Protein AF-F9PDX2-F1 (afdb_monomer_lite)

Organism: NCBI:txid997830

pLDDT: mean 86.49, std 7.98, range [53.5, 94.81]

Sequence (137 aa):
MTQEEYLQLKKEYKIRLVLVIVLFVLFSILSILLIINLNRFIPLGATAMATVVPFNHFLLVPLWEEKKAIEAEHPEWKDLSTSGAGVPSTEASKRNIATVGSVVALFLSFALLYRPAKVYQKVPTADELKNLPKIEN

Secondary structure (DSSP, 8-state):
--HHHHHHHHHHHHHHHHHHHHHHHHHHHHHHHHHHTT---HHHHHHHHHHHHHIIIIIIHHHHHHHHHHHHH-GGGGG---TT----HHHHHHHHHHHHHHHHHHHHHHHHH--PPP----PPPHHHHHTSPP---

Structure (mmCIF, N/CA/C/O backbone):
data_AF-F9PDX2-F1
#
_entry.id   AF-F9PDX2-F1
#
loop_
_atom_site.group_PDB
_atom_site.id
_atom_site.type_symbol
_atom_site.label_atom_id
_atom_site.label_alt_id
_atom_site.label_comp_id
_atom_site.label_asym_id
_atom_site.label_entity_id
_atom_site.label_seq_id
_atom_site.pdbx_PDB_ins_code
_atom_site.Cartn_x
_atom_site.Cartn_y
_atom_site.Cartn_z
_atom_site.occupancy
_atom_site.B_iso_or_equiv
_atom_site.auth_seq_id
_atom_site.auth_comp_id
_atom_site.auth_asym_id
_atom_site.auth_atom_id
_atom_site.pdbx_PDB_model_num
ATOM 1 N N . MET A 1 1 ? -14.458 2.395 24.183 1.00 81.94 1 MET A N 1
ATOM 2 C CA . MET A 1 1 ? -14.568 1.610 22.942 1.00 81.94 1 MET A CA 1
ATOM 3 C C . MET A 1 1 ? -15.720 0.636 23.098 1.00 81.94 1 MET A C 1
ATOM 5 O O . MET A 1 1 ? -15.753 -0.070 24.099 1.00 81.94 1 MET A O 1
ATOM 9 N N . THR A 1 2 ? -16.669 0.606 22.170 1.00 90.31 2 THR A N 1
ATOM 10 C CA . THR A 1 2 ? -17.694 -0.449 22.111 1.00 90.31 2 THR A CA 1
ATOM 11 C C . THR A 1 2 ? -17.198 -1.641 21.287 1.00 90.31 2 THR A C 1
ATOM 13 O O . THR A 1 2 ? -16.273 -1.517 20.480 1.00 90.31 2 THR A O 1
ATOM 16 N N . GLN A 1 3 ? -17.827 -2.808 21.452 1.00 89.56 3 GLN A N 1
ATOM 17 C CA . GLN A 1 3 ? -17.500 -3.992 20.649 1.00 89.56 3 GLN A CA 1
ATOM 18 C C . GLN A 1 3 ? -17.709 -3.734 19.145 1.00 89.56 3 GLN A C 1
ATOM 20 O O . GLN A 1 3 ? -16.920 -4.192 18.320 1.00 89.56 3 GLN A O 1
ATOM 25 N N . GLU A 1 4 ? -18.740 -2.971 18.772 1.00 90.38 4 GLU A N 1
ATOM 26 C CA . GLU A 1 4 ? -18.999 -2.603 17.377 1.00 90.38 4 GLU A CA 1
ATOM 27 C C . GLU A 1 4 ? -17.875 -1.736 16.799 1.00 90.38 4 GLU A C 1
ATOM 29 O O . GLU A 1 4 ? -17.371 -2.038 15.717 1.00 90.38 4 GLU A O 1
ATOM 34 N N . GLU A 1 5 ? -17.430 -0.712 17.532 1.00 90.00 5 GLU A N 1
ATOM 35 C CA . GLU A 1 5 ? -16.300 0.144 17.141 1.00 90.00 5 GLU A CA 1
ATOM 36 C C . GLU A 1 5 ? -15.012 -0.669 16.954 1.00 90.00 5 GLU A C 1
ATOM 38 O O . GLU A 1 5 ? -14.304 -0.496 15.959 1.00 90.00 5 GLU A O 1
ATOM 43 N N . TYR A 1 6 ? -14.740 -1.624 17.849 1.00 91.69 6 TYR A N 1
ATOM 44 C CA . TYR A 1 6 ? -13.611 -2.543 17.700 1.00 91.69 6 TYR A CA 1
ATOM 45 C C . TYR A 1 6 ? -13.721 -3.399 16.428 1.00 91.69 6 TYR A C 1
ATOM 47 O O . TYR A 1 6 ? -12.742 -3.554 15.694 1.00 91.69 6 TYR A O 1
ATOM 55 N N . LEU A 1 7 ? -14.904 -3.939 16.116 1.00 92.88 7 LEU A N 1
ATOM 56 C CA . LEU A 1 7 ? -15.094 -4.735 14.901 1.00 92.88 7 LEU A CA 1
ATOM 57 C C . LEU A 1 7 ? -14.901 -3.902 13.626 1.00 92.88 7 LEU A C 1
ATOM 59 O O . LEU A 1 7 ? -14.328 -4.407 12.653 1.00 92.88 7 LEU A O 1
ATOM 63 N N . GLN A 1 8 ? -15.321 -2.634 13.632 1.00 92.38 8 GLN A N 1
ATOM 64 C CA . GLN A 1 8 ? -15.060 -1.691 12.541 1.00 92.38 8 GLN A CA 1
ATOM 65 C C . GLN A 1 8 ? -13.555 -1.418 12.387 1.00 92.38 8 GLN A C 1
ATOM 67 O O . GLN A 1 8 ? -13.023 -1.544 11.280 1.00 92.38 8 GLN A O 1
ATOM 72 N N . LEU A 1 9 ? -12.847 -1.138 13.490 1.00 91.94 9 LEU A N 1
ATOM 73 C CA . LEU A 1 9 ? -11.392 -0.943 13.514 1.00 91.94 9 LEU A CA 1
ATOM 74 C C . LEU A 1 9 ? -10.649 -2.170 12.965 1.00 91.94 9 LEU A C 1
ATOM 76 O O . LEU A 1 9 ? -9.802 -2.061 12.075 1.00 91.94 9 LEU A O 1
ATOM 80 N N . LYS A 1 10 ? -10.996 -3.365 13.452 1.00 91.94 10 LYS A N 1
ATOM 81 C CA . LYS A 1 10 ? -10.398 -4.639 13.029 1.00 91.94 10 LYS A CA 1
ATOM 82 C C . LYS A 1 10 ? -10.612 -4.897 11.539 1.00 91.94 10 LYS A C 1
ATOM 84 O O . LYS A 1 10 ? -9.707 -5.396 10.862 1.00 91.94 10 LYS A O 1
ATOM 89 N N . LYS A 1 11 ? -11.794 -4.555 11.016 1.00 93.06 11 LYS A N 1
ATOM 90 C CA . LYS A 1 11 ? -12.107 -4.658 9.587 1.00 93.06 11 LYS A CA 1
ATOM 91 C C . LYS A 1 11 ? -11.280 -3.674 8.764 1.00 93.06 11 LYS A C 1
ATOM 93 O O . LYS A 1 11 ? -10.691 -4.085 7.766 1.00 93.06 11 LYS A O 1
ATOM 98 N N . GLU A 1 12 ? -11.181 -2.420 9.197 1.00 92.62 12 GLU A N 1
ATOM 99 C CA . GLU A 1 12 ? -10.377 -1.395 8.526 1.00 92.62 12 GLU A CA 1
ATOM 100 C C . GLU A 1 12 ? -8.894 -1.782 8.483 1.00 92.62 12 GLU A C 1
ATOM 102 O O . GLU A 1 12 ? -8.284 -1.763 7.412 1.00 92.62 12 GLU A O 1
ATOM 107 N N . TYR A 1 13 ? -8.337 -2.240 9.609 1.00 92.31 13 TYR A N 1
ATOM 108 C CA . TYR A 1 13 ? -6.975 -2.771 9.679 1.00 92.31 13 TYR A CA 1
ATOM 109 C C . TYR A 1 13 ? -6.761 -3.915 8.680 1.00 92.31 13 TYR A C 1
ATOM 111 O O . TYR A 1 13 ? -5.793 -3.899 7.919 1.00 92.31 13 TYR A O 1
ATOM 119 N N . LYS A 1 14 ? -7.680 -4.892 8.629 1.00 92.19 14 LYS A N 1
ATOM 120 C CA . LYS A 1 14 ? -7.586 -6.027 7.698 1.00 92.19 14 LYS A CA 1
ATOM 121 C C . LYS A 1 14 ? -7.587 -5.562 6.240 1.00 92.19 14 LYS A C 1
ATOM 123 O O . LYS A 1 14 ? -6.796 -6.067 5.447 1.00 92.19 14 LYS A O 1
ATOM 128 N N . ILE A 1 15 ? -8.437 -4.596 5.887 1.00 92.00 15 ILE A N 1
ATOM 129 C CA . ILE A 1 15 ? -8.484 -4.033 4.531 1.00 92.00 15 ILE A CA 1
ATOM 130 C C . ILE A 1 15 ? -7.168 -3.321 4.205 1.00 92.00 15 ILE A C 1
ATOM 132 O O . ILE A 1 15 ? -6.573 -3.591 3.163 1.00 92.00 15 ILE A O 1
ATOM 136 N N . ARG A 1 16 ? -6.676 -2.446 5.093 1.00 92.06 16 ARG A N 1
ATOM 137 C CA . ARG A 1 16 ? -5.414 -1.719 4.876 1.00 92.06 16 ARG A CA 1
ATOM 138 C C . ARG A 1 16 ? -4.221 -2.661 4.757 1.00 92.06 16 ARG A C 1
ATOM 140 O O . ARG A 1 16 ? -3.388 -2.450 3.882 1.00 92.06 16 ARG A O 1
ATOM 147 N N . LEU A 1 17 ? -4.171 -3.721 5.563 1.00 91.56 17 LEU A N 1
ATOM 148 C CA . LEU A 1 17 ? -3.126 -4.742 5.486 1.00 91.56 17 LEU A CA 1
ATOM 149 C C . LEU A 1 17 ? -3.119 -5.428 4.113 1.00 91.56 17 LEU A C 1
ATOM 151 O O . LEU A 1 17 ? -2.070 -5.532 3.481 1.00 91.56 17 LEU A O 1
ATOM 155 N N . VAL A 1 18 ? -4.291 -5.848 3.623 1.00 92.81 18 VAL A N 1
ATOM 156 C CA . VAL A 1 18 ? -4.424 -6.451 2.287 1.00 92.81 18 VAL A CA 1
ATOM 157 C C . VAL A 1 18 ? -3.972 -5.475 1.199 1.00 92.81 18 VAL A C 1
ATOM 159 O O . VAL A 1 18 ? -3.246 -5.876 0.294 1.00 92.81 18 VAL A O 1
ATOM 162 N N . LEU A 1 19 ? -4.331 -4.193 1.296 1.00 91.25 19 LEU A N 1
ATOM 163 C CA . LEU A 1 19 ? -3.898 -3.185 0.324 1.00 91.25 19 LEU A CA 1
ATOM 164 C C . LEU A 1 19 ? -2.380 -2.985 0.312 1.00 91.25 19 LEU A C 1
ATOM 166 O O . LEU A 1 19 ? -1.805 -2.875 -0.768 1.00 91.25 19 LEU A O 1
ATOM 170 N N . VAL A 1 20 ? -1.720 -2.979 1.475 1.00 89.94 20 VAL A N 1
ATOM 171 C CA . VAL A 1 20 ? -0.249 -2.907 1.550 1.00 89.94 20 VAL A CA 1
ATOM 172 C C . VAL A 1 20 ? 0.386 -4.105 0.847 1.00 89.94 20 VAL A C 1
ATOM 174 O O . VAL A 1 20 ? 1.317 -3.928 0.063 1.00 89.94 20 VAL A O 1
ATOM 177 N N . ILE A 1 21 ? -0.148 -5.311 1.063 1.00 91.50 21 ILE A N 1
ATOM 178 C CA . ILE A 1 21 ? 0.333 -6.527 0.392 1.00 91.50 21 ILE A CA 1
ATOM 179 C C . ILE A 1 21 ? 0.149 -6.413 -1.126 1.00 91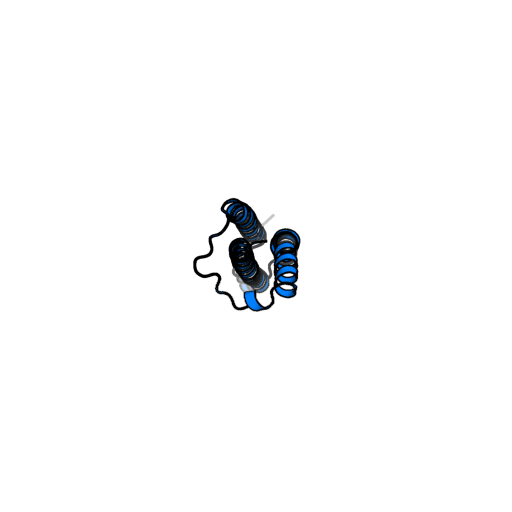.50 21 ILE A C 1
ATOM 181 O O . ILE A 1 21 ? 1.081 -6.684 -1.879 1.00 91.50 21 ILE A O 1
ATOM 185 N N . VAL A 1 22 ? -1.019 -5.961 -1.591 1.00 92.44 22 VAL A N 1
ATOM 186 C CA . VAL A 1 22 ? -1.295 -5.764 -3.024 1.00 92.44 22 VAL A CA 1
ATOM 187 C C . VAL A 1 22 ? -0.338 -4.740 -3.641 1.00 92.44 22 VAL A C 1
ATOM 189 O O . VAL A 1 22 ? 0.225 -5.001 -4.704 1.00 92.44 22 VAL A O 1
ATOM 192 N N . LEU A 1 23 ? -0.104 -3.605 -2.976 1.00 90.62 23 LEU A N 1
ATOM 193 C CA . LEU A 1 23 ? 0.845 -2.584 -3.433 1.00 90.62 23 LEU A CA 1
ATOM 194 C C . LEU A 1 23 ? 2.278 -3.125 -3.500 1.00 90.62 23 LEU A C 1
ATOM 196 O O . LEU A 1 23 ? 2.992 -2.847 -4.462 1.00 90.62 23 LEU A O 1
ATOM 200 N N . PHE A 1 24 ? 2.687 -3.930 -2.518 1.00 90.00 24 PHE A N 1
ATOM 201 C CA . PHE A 1 24 ? 4.004 -4.561 -2.495 1.00 90.00 24 PHE A CA 1
ATOM 202 C C . PHE A 1 24 ? 4.192 -5.564 -3.644 1.00 90.00 24 PHE A C 1
ATOM 204 O O . PHE A 1 24 ? 5.228 -5.559 -4.315 1.00 90.00 24 PHE A O 1
ATOM 211 N N . VAL A 1 25 ? 3.178 -6.394 -3.908 1.00 93.81 25 VAL A N 1
ATOM 212 C CA . VAL A 1 25 ? 3.170 -7.332 -5.042 1.00 93.81 25 VAL A CA 1
ATOM 213 C C . VAL A 1 25 ? 3.230 -6.572 -6.367 1.00 93.81 25 VAL A C 1
ATOM 215 O O . VAL A 1 25 ? 4.059 -6.896 -7.217 1.00 93.81 25 VAL A O 1
ATOM 218 N N . LEU A 1 26 ? 2.420 -5.521 -6.530 1.00 92.88 26 LEU A N 1
ATOM 219 C CA . LEU A 1 26 ? 2.434 -4.673 -7.723 1.00 92.88 26 LEU A CA 1
ATOM 220 C C . LEU A 1 26 ? 3.818 -4.053 -7.955 1.00 92.88 26 LEU A C 1
ATOM 222 O O . LEU A 1 26 ? 4.374 -4.168 -9.046 1.00 92.88 26 LEU A O 1
ATOM 226 N N . PHE A 1 27 ? 4.400 -3.438 -6.925 1.00 91.00 27 PHE A N 1
ATOM 227 C CA . PHE A 1 27 ? 5.741 -2.860 -6.992 1.00 91.00 27 PHE A CA 1
ATOM 228 C C . PHE A 1 27 ? 6.804 -3.900 -7.374 1.00 91.00 27 PHE A C 1
ATOM 230 O O . PHE A 1 27 ? 7.691 -3.611 -8.182 1.00 91.00 27 PHE A O 1
ATOM 237 N N . SER A 1 28 ? 6.697 -5.118 -6.840 1.00 91.25 28 SER A N 1
ATOM 238 C CA . SER A 1 28 ? 7.612 -6.218 -7.149 1.00 91.25 28 SER A CA 1
ATOM 239 C C . SER A 1 28 ? 7.525 -6.625 -8.621 1.00 91.25 28 SER A C 1
ATOM 241 O O . SER A 1 28 ? 8.557 -6.733 -9.279 1.00 91.25 28 SER A O 1
ATOM 243 N N . ILE A 1 29 ? 6.314 -6.758 -9.176 1.00 93.38 29 ILE A N 1
ATOM 244 C CA . ILE A 1 29 ? 6.106 -7.054 -10.604 1.00 93.38 29 ILE A CA 1
ATOM 245 C C . ILE A 1 29 ? 6.741 -5.966 -11.4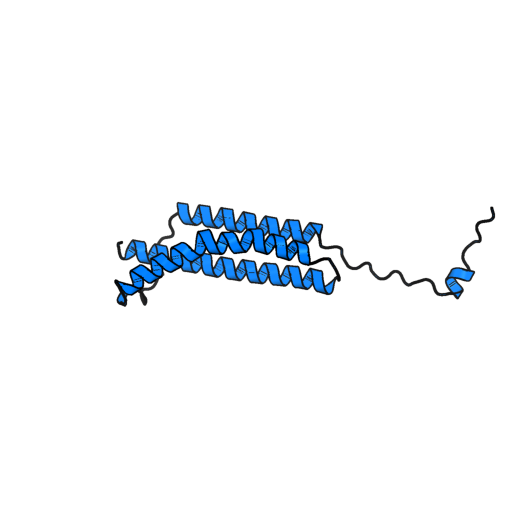82 1.00 93.38 29 ILE A C 1
ATOM 247 O O . ILE A 1 29 ? 7.522 -6.275 -12.382 1.00 93.38 29 ILE A O 1
ATOM 251 N N . LEU A 1 30 ? 6.458 -4.691 -11.201 1.00 92.62 30 LEU A N 1
ATOM 252 C CA . LEU A 1 30 ? 7.012 -3.567 -11.965 1.00 92.62 30 LEU A CA 1
ATOM 253 C C . LEU A 1 30 ? 8.546 -3.516 -11.881 1.00 92.62 30 LEU A C 1
ATOM 255 O O . LEU A 1 30 ? 9.220 -3.277 -12.883 1.00 92.62 30 LEU A O 1
ATOM 259 N N . SER A 1 31 ? 9.109 -3.793 -10.706 1.00 89.81 31 SER A N 1
ATOM 260 C CA . SER A 1 31 ? 10.560 -3.848 -10.508 1.00 89.81 31 SER A CA 1
ATOM 261 C C . SER A 1 31 ? 11.202 -4.981 -11.309 1.00 89.81 31 SER A C 1
ATOM 263 O O . SER A 1 31 ? 12.203 -4.753 -11.986 1.00 89.81 31 SER A O 1
ATOM 265 N N . ILE A 1 32 ? 10.602 -6.177 -11.300 1.00 90.44 32 ILE A N 1
ATOM 266 C CA . ILE A 1 32 ? 11.062 -7.328 -12.092 1.00 90.44 32 ILE A CA 1
ATOM 267 C C . ILE A 1 32 ? 11.067 -6.984 -13.586 1.00 90.44 32 ILE A C 1
ATOM 269 O O . ILE A 1 32 ? 12.055 -7.249 -14.269 1.00 90.44 32 ILE A O 1
ATOM 273 N N . LEU A 1 33 ? 10.013 -6.336 -14.094 1.00 90.31 33 LEU A N 1
ATOM 274 C CA . LEU A 1 33 ? 9.947 -5.908 -15.495 1.00 90.31 33 LEU A CA 1
ATOM 275 C C . LEU A 1 33 ? 11.080 -4.942 -15.869 1.00 90.31 33 LEU A C 1
ATOM 277 O O . LEU A 1 33 ? 11.652 -5.070 -16.955 1.00 90.31 33 LEU A O 1
ATOM 281 N N . LEU A 1 34 ? 11.428 -3.995 -14.989 1.00 89.69 34 LEU A N 1
ATOM 282 C CA . LEU A 1 34 ? 12.559 -3.090 -15.219 1.00 89.69 34 LEU A CA 1
ATOM 283 C C . LEU A 1 34 ? 13.891 -3.844 -15.228 1.00 89.69 34 LEU A C 1
ATOM 285 O O . LEU A 1 34 ? 14.697 -3.620 -16.128 1.00 89.69 34 LEU A O 1
ATOM 289 N N . ILE A 1 35 ? 14.097 -4.752 -14.272 1.00 87.50 35 ILE A N 1
ATOM 290 C CA . ILE A 1 35 ? 15.328 -5.543 -14.149 1.00 87.50 35 ILE A CA 1
ATOM 291 C C . ILE A 1 35 ? 15.541 -6.415 -15.392 1.00 87.50 35 ILE A C 1
ATOM 293 O O . ILE A 1 35 ? 16.621 -6.381 -15.978 1.00 87.50 35 ILE A O 1
ATOM 297 N N . ILE A 1 36 ? 14.509 -7.140 -15.838 1.00 86.94 36 ILE A N 1
ATOM 298 C CA . ILE A 1 36 ? 14.584 -8.010 -17.026 1.00 86.94 36 ILE A CA 1
ATOM 299 C C . ILE A 1 36 ? 14.920 -7.203 -18.288 1.00 86.94 36 ILE A C 1
ATOM 301 O O . ILE A 1 36 ? 15.656 -7.679 -19.147 1.00 86.94 36 ILE A O 1
ATOM 305 N N . ASN A 1 37 ? 14.421 -5.969 -18.395 1.00 84.12 37 ASN A N 1
ATOM 306 C CA . ASN A 1 37 ? 14.695 -5.090 -19.535 1.00 84.12 37 ASN A CA 1
ATOM 307 C C . ASN A 1 37 ? 15.988 -4.266 -19.382 1.00 84.12 37 ASN A C 1
ATOM 309 O O . ASN A 1 37 ? 16.208 -3.352 -20.174 1.00 84.12 37 ASN A O 1
ATOM 313 N N . LEU A 1 38 ? 16.832 -4.554 -18.378 1.00 82.81 38 LEU A N 1
ATOM 314 C CA . LEU A 1 38 ? 18.065 -3.806 -18.077 1.00 82.81 38 LEU A CA 1
ATOM 315 C C . LEU A 1 38 ? 17.827 -2.292 -17.889 1.00 82.81 38 LEU A C 1
ATOM 317 O O . LEU A 1 38 ? 18.719 -1.468 -18.098 1.00 82.81 38 LEU A O 1
ATOM 321 N N . ASN A 1 39 ? 16.615 -1.916 -17.474 1.00 82.69 39 ASN A N 1
ATOM 322 C CA . ASN A 1 39 ? 16.254 -0.536 -17.183 1.00 82.69 39 ASN A CA 1
ATOM 323 C C . ASN A 1 39 ? 16.696 -0.134 -15.777 1.00 82.69 39 ASN A C 1
ATOM 325 O O . ASN A 1 39 ? 16.855 -0.950 -14.866 1.00 82.69 39 ASN A O 1
ATOM 329 N N . ARG A 1 40 ? 16.839 1.175 -15.566 1.00 81.00 40 ARG A N 1
ATOM 330 C CA . ARG A 1 40 ? 17.198 1.731 -14.261 1.00 81.00 40 ARG A CA 1
ATOM 331 C C . ARG A 1 40 ? 16.035 1.555 -13.270 1.00 81.00 40 ARG A C 1
ATOM 333 O O . ARG A 1 40 ? 15.082 2.325 -13.294 1.00 81.00 40 ARG A O 1
ATOM 340 N N . PHE A 1 41 ? 16.142 0.578 -12.368 1.00 83.94 41 PHE A N 1
ATOM 341 C CA . PHE A 1 41 ? 15.095 0.255 -11.383 1.00 83.94 41 PHE A CA 1
ATOM 342 C C . PHE A 1 41 ? 15.153 1.096 -10.090 1.00 83.94 41 PHE A C 1
ATOM 344 O O . PHE A 1 41 ? 14.134 1.268 -9.426 1.00 83.94 41 PHE A O 1
ATOM 351 N N . ILE A 1 42 ? 16.322 1.652 -9.735 1.00 82.06 42 ILE A N 1
ATOM 352 C CA . ILE A 1 42 ? 16.547 2.386 -8.469 1.00 82.06 42 ILE A CA 1
ATOM 353 C C . ILE A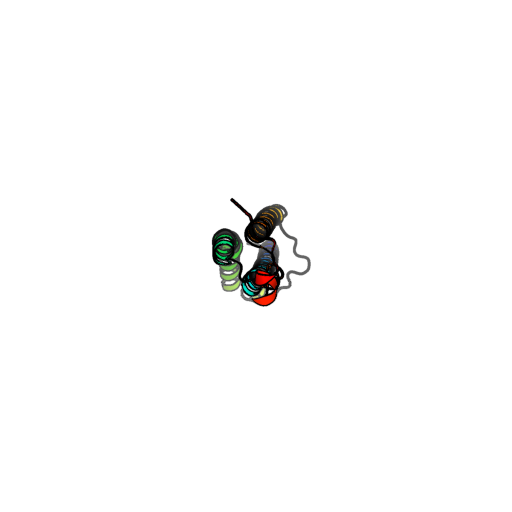 1 42 ? 15.515 3.511 -8.223 1.00 82.06 42 ILE A C 1
ATOM 355 O O . ILE A 1 42 ? 15.004 3.600 -7.106 1.00 82.06 42 ILE A O 1
ATOM 359 N N . PRO A 1 43 ? 15.147 4.350 -9.215 1.00 84.69 43 PRO A N 1
ATOM 360 C CA . PRO A 1 43 ? 14.162 5.408 -8.998 1.00 84.69 43 PRO A CA 1
ATOM 361 C C . PRO A 1 43 ? 12.759 4.877 -8.675 1.00 84.69 43 PRO A C 1
ATOM 363 O O . PRO A 1 43 ? 12.052 5.503 -7.893 1.00 84.69 43 PRO A O 1
ATOM 366 N N . LEU A 1 44 ? 12.371 3.701 -9.191 1.00 85.69 44 LEU A N 1
ATOM 367 C CA . LEU A 1 44 ? 11.098 3.071 -8.823 1.00 85.69 44 LEU A CA 1
ATOM 368 C C . LEU A 1 44 ? 11.101 2.663 -7.342 1.00 85.69 44 LEU A C 1
ATOM 370 O O . LEU A 1 44 ? 10.103 2.845 -6.648 1.00 85.69 44 LEU A O 1
ATOM 374 N N . GLY A 1 45 ? 12.240 2.173 -6.842 1.00 84.50 45 GLY A N 1
ATOM 375 C CA . GLY A 1 45 ? 12.437 1.890 -5.418 1.00 84.50 45 GLY A CA 1
ATOM 376 C C . GLY A 1 45 ? 12.294 3.134 -4.536 1.00 84.50 45 GLY A C 1
ATOM 377 O O . GLY A 1 45 ? 11.659 3.068 -3.486 1.00 84.50 45 GLY A O 1
ATOM 378 N N . ALA A 1 46 ? 12.805 4.287 -4.980 1.00 88.19 46 ALA A N 1
ATOM 379 C CA . ALA A 1 46 ? 12.623 5.557 -4.272 1.00 88.19 46 ALA A CA 1
ATOM 380 C C . ALA A 1 46 ? 11.144 5.984 -4.222 1.00 88.19 46 ALA A C 1
ATOM 382 O O . ALA A 1 46 ? 10.660 6.392 -3.168 1.00 88.19 46 ALA A O 1
ATOM 383 N N . THR A 1 47 ? 10.399 5.820 -5.321 1.00 86.69 47 THR A N 1
ATOM 384 C CA . THR A 1 47 ? 8.946 6.063 -5.340 1.00 86.69 47 THR A CA 1
ATOM 385 C C . THR A 1 47 ? 8.206 5.138 -4.374 1.00 86.69 47 THR A C 1
ATOM 387 O O . THR A 1 47 ? 7.320 5.588 -3.646 1.00 86.69 47 THR A O 1
ATOM 390 N N . ALA A 1 48 ? 8.571 3.855 -4.317 1.00 84.50 48 ALA A N 1
ATOM 391 C CA . ALA A 1 48 ? 7.975 2.920 -3.365 1.00 84.50 48 ALA A CA 1
ATOM 392 C C . ALA A 1 48 ? 8.267 3.321 -1.913 1.00 84.50 48 ALA A C 1
ATOM 394 O O . ALA A 1 48 ? 7.355 3.340 -1.092 1.00 84.50 48 ALA A O 1
ATOM 395 N N . MET A 1 49 ? 9.498 3.733 -1.603 1.00 88.38 49 MET A N 1
ATOM 396 C CA . MET A 1 49 ? 9.850 4.277 -0.287 1.00 88.38 49 MET A CA 1
ATOM 397 C C . MET A 1 49 ? 9.008 5.512 0.060 1.00 88.38 49 MET A C 1
ATOM 399 O O . MET A 1 49 ? 8.479 5.603 1.161 1.00 88.38 49 MET A O 1
ATOM 403 N N . ALA A 1 50 ? 8.820 6.430 -0.888 1.00 87.19 50 ALA A N 1
ATOM 404 C CA . ALA A 1 50 ? 8.053 7.657 -0.683 1.00 87.19 50 ALA A CA 1
ATOM 405 C C . ALA A 1 50 ? 6.533 7.442 -0.554 1.00 87.19 50 ALA A C 1
ATOM 407 O O . ALA A 1 50 ? 5.832 8.343 -0.103 1.00 87.19 50 ALA A O 1
ATOM 408 N N . THR A 1 51 ? 6.007 6.279 -0.946 1.00 84.56 51 THR A N 1
ATOM 409 C CA . THR A 1 51 ? 4.558 6.005 -0.967 1.00 84.56 51 THR A CA 1
ATOM 410 C C . THR A 1 51 ? 4.156 4.920 0.030 1.00 84.56 51 THR A C 1
ATOM 412 O O . THR A 1 51 ? 3.291 5.143 0.875 1.00 84.56 51 THR A O 1
ATOM 415 N N . VAL A 1 52 ? 4.823 3.766 -0.000 1.00 82.12 52 VAL A N 1
ATOM 416 C CA . VAL A 1 52 ? 4.500 2.597 0.829 1.00 82.12 52 VAL A CA 1
ATOM 417 C C . VAL A 1 52 ? 4.903 2.812 2.287 1.00 82.12 52 VAL A C 1
ATOM 419 O O . VAL A 1 52 ? 4.150 2.428 3.182 1.00 82.12 52 VAL A O 1
ATOM 422 N N . VAL A 1 53 ? 6.050 3.453 2.554 1.00 84.56 53 VAL A N 1
ATOM 423 C CA . VAL A 1 53 ? 6.508 3.687 3.938 1.00 84.56 53 VAL A CA 1
ATOM 424 C C . VAL A 1 53 ? 5.565 4.642 4.679 1.00 84.56 53 VAL A C 1
ATOM 426 O O . VAL A 1 53 ? 5.103 4.262 5.757 1.00 84.56 53 VAL A O 1
ATOM 429 N N . PRO A 1 54 ? 5.179 5.812 4.124 1.00 84.88 54 PRO A N 1
ATOM 430 C CA . PRO A 1 54 ? 4.180 6.668 4.761 1.00 84.88 54 PRO A CA 1
ATOM 431 C C . PRO A 1 54 ? 2.812 5.997 4.883 1.00 84.88 54 PRO A C 1
ATOM 433 O O . PRO A 1 54 ? 2.175 6.120 5.926 1.00 84.88 54 PRO A O 1
ATOM 436 N N . PHE A 1 55 ? 2.367 5.246 3.867 1.00 83.50 55 PHE A N 1
ATOM 437 C CA . PHE A 1 55 ? 1.102 4.510 3.943 1.00 83.50 55 PHE A CA 1
ATOM 438 C C . PHE A 1 55 ? 1.102 3.542 5.133 1.00 83.50 55 PHE A C 1
ATOM 440 O O . PHE A 1 55 ? 0.161 3.519 5.923 1.00 83.50 55 PHE A O 1
ATOM 447 N N . ASN A 1 56 ? 2.180 2.780 5.310 1.00 85.62 56 ASN A N 1
ATOM 448 C CA . ASN A 1 56 ? 2.305 1.858 6.428 1.00 85.62 56 ASN A CA 1
ATOM 449 C C . ASN A 1 56 ? 2.363 2.600 7.773 1.00 85.62 56 ASN A C 1
ATOM 451 O O . ASN A 1 56 ? 1.588 2.304 8.682 1.00 85.62 56 ASN A O 1
ATOM 455 N N . HIS A 1 57 ? 3.243 3.595 7.886 1.00 86.88 57 HIS A N 1
ATOM 456 C CA . HIS A 1 57 ? 3.501 4.292 9.144 1.00 86.88 57 HIS A CA 1
ATOM 457 C C . HIS A 1 57 ? 2.312 5.129 9.632 1.00 86.88 57 HIS A C 1
ATOM 459 O O . HIS A 1 57 ? 2.030 5.131 10.824 1.00 86.88 57 HIS A O 1
ATOM 465 N N . PHE A 1 58 ? 1.588 5.803 8.734 1.00 87.19 58 PHE A N 1
ATOM 466 C CA . PHE A 1 58 ? 0.488 6.693 9.119 1.00 87.19 58 PHE A CA 1
ATOM 467 C C . PHE A 1 58 ? -0.893 6.043 9.051 1.00 87.19 58 PHE A C 1
ATOM 469 O O . PHE A 1 58 ? -1.790 6.468 9.773 1.00 87.19 58 PHE A O 1
ATOM 476 N N . LEU A 1 59 ? -1.100 5.039 8.191 1.00 85.75 59 LEU A N 1
ATOM 477 C CA . LEU A 1 59 ? -2.435 4.469 7.977 1.00 85.75 59 LEU A CA 1
ATOM 478 C C . LEU A 1 59 ? -2.595 3.055 8.535 1.00 85.75 59 LEU A C 1
ATOM 480 O O . LEU A 1 59 ? -3.731 2.676 8.818 1.00 85.75 59 LEU A O 1
ATOM 484 N N . LEU A 1 60 ? -1.519 2.277 8.695 1.00 89.31 60 LEU A N 1
ATOM 485 C CA . LEU A 1 60 ? -1.609 0.896 9.186 1.00 89.31 60 LEU A CA 1
ATOM 486 C C . LEU A 1 60 ? -1.149 0.753 10.638 1.00 89.31 60 LEU A C 1
ATOM 488 O O . LEU A 1 60 ? -1.884 0.188 11.446 1.00 89.31 60 LEU A O 1
ATOM 492 N N . VAL A 1 61 ? 0.043 1.257 10.967 1.00 91.81 61 VAL A N 1
ATOM 493 C CA . VAL A 1 61 ? 0.658 1.084 12.294 1.00 91.81 61 VAL A CA 1
ATOM 494 C C . VAL A 1 61 ? -0.223 1.625 13.429 1.00 91.81 61 VAL A C 1
ATOM 496 O O . VAL A 1 61 ? -0.439 0.873 14.377 1.00 91.81 61 VAL A O 1
ATOM 499 N N . PRO A 1 62 ? -0.820 2.832 13.346 1.00 91.62 62 PRO A N 1
ATOM 500 C CA . PRO A 1 62 ? -1.655 3.344 14.433 1.00 91.62 62 PRO A CA 1
ATOM 501 C C . PRO A 1 62 ? -2.866 2.448 14.717 1.00 91.62 62 PRO A C 1
ATOM 503 O O . PRO A 1 62 ? -3.160 2.162 15.872 1.00 91.62 62 PRO A O 1
ATOM 506 N N . LEU A 1 63 ? -3.510 1.921 13.667 1.00 91.69 63 LEU A N 1
ATOM 507 C CA . LEU A 1 63 ? -4.647 1.006 13.820 1.00 91.69 63 LEU A CA 1
ATOM 508 C C . LEU A 1 63 ? -4.229 -0.347 14.399 1.00 91.69 63 LEU A C 1
ATOM 510 O O . LEU A 1 63 ? -5.014 -0.999 15.081 1.00 91.69 63 LEU A O 1
ATOM 514 N N . TRP A 1 64 ? -3.014 -0.802 14.087 1.00 92.81 64 TRP A N 1
ATOM 515 C CA . TRP A 1 64 ? -2.480 -2.039 14.642 1.00 92.81 64 TRP A CA 1
ATOM 516 C C . TRP A 1 64 ? -2.217 -1.913 16.141 1.00 92.81 64 TRP A C 1
ATOM 518 O O . TRP A 1 64 ? -2.617 -2.803 16.890 1.00 92.81 64 TRP A O 1
ATOM 528 N N . GLU A 1 65 ? -1.593 -0.814 16.568 1.00 93.94 65 GLU A N 1
ATOM 529 C CA . GLU A 1 65 ? -1.329 -0.539 17.983 1.00 93.94 65 GLU A CA 1
ATOM 530 C C . GLU A 1 65 ? -2.633 -0.378 18.769 1.00 93.94 65 GLU A C 1
ATOM 532 O O . GLU A 1 65 ? -2.809 -1.024 19.799 1.00 93.94 65 GLU A O 1
ATOM 537 N N . GLU A 1 66 ? -3.593 0.392 18.244 1.00 92.88 66 GLU A N 1
ATOM 538 C CA . GLU A 1 66 ? -4.912 0.564 18.864 1.00 92.88 66 GLU A CA 1
ATOM 539 C C . GLU A 1 66 ? -5.649 -0.775 18.998 1.00 92.88 66 GLU A C 1
ATOM 541 O O . GLU A 1 66 ? -6.110 -1.143 20.079 1.00 92.88 66 GLU A O 1
ATOM 546 N N . LYS A 1 67 ? -5.682 -1.567 17.919 1.00 94.00 67 LYS A N 1
ATOM 547 C CA . LYS A 1 67 ? -6.265 -2.912 17.934 1.00 94.00 67 LYS A CA 1
ATOM 548 C C . LYS A 1 67 ? -5.597 -3.791 18.996 1.00 94.00 67 LYS A C 1
ATOM 550 O O . LYS A 1 67 ? -6.291 -4.516 19.703 1.00 94.00 67 LYS A O 1
ATOM 555 N N . LYS A 1 68 ? -4.266 -3.763 19.088 1.00 94.00 68 LYS A N 1
ATOM 556 C CA . LYS A 1 68 ? -3.496 -4.600 20.015 1.00 94.00 68 LYS A CA 1
ATOM 557 C C . LYS A 1 68 ? -3.704 -4.182 21.472 1.00 94.00 68 LYS A C 1
ATOM 559 O O . LYS A 1 68 ? -3.771 -5.059 22.327 1.00 94.00 68 LYS A O 1
ATOM 564 N N . ALA A 1 69 ? -3.835 -2.884 21.742 1.00 94.56 69 ALA A N 1
ATOM 565 C CA . ALA A 1 69 ? -4.177 -2.369 23.064 1.00 94.56 69 ALA A CA 1
ATOM 566 C C . ALA A 1 69 ? -5.556 -2.879 23.513 1.00 94.56 69 ALA A C 1
ATOM 568 O O . ALA A 1 69 ? -5.686 -3.422 24.605 1.00 94.56 69 ALA A O 1
ATOM 569 N N . ILE A 1 70 ? -6.556 -2.826 22.627 1.00 92.50 70 ILE A N 1
ATOM 570 C CA . ILE A 1 70 ? -7.909 -3.317 22.929 1.00 92.50 70 ILE A CA 1
ATOM 571 C C . ILE A 1 70 ? -7.928 -4.838 23.103 1.00 92.50 70 ILE A C 1
ATOM 573 O O . ILE A 1 70 ? -8.582 -5.343 24.005 1.00 92.50 70 ILE A O 1
ATOM 577 N N . GLU A 1 71 ? -7.191 -5.587 22.279 1.00 93.81 71 GLU A N 1
ATOM 578 C CA . GLU A 1 71 ? -7.076 -7.046 22.426 1.00 93.81 71 GLU A CA 1
ATOM 579 C C . GLU A 1 71 ? -6.359 -7.469 23.719 1.00 93.81 71 GLU A C 1
ATOM 581 O O . GLU A 1 71 ? -6.520 -8.609 24.149 1.00 93.81 71 GLU A O 1
ATOM 586 N N . ALA A 1 72 ? -5.569 -6.584 24.335 1.00 93.94 72 ALA A N 1
ATOM 587 C CA . ALA A 1 72 ? -4.968 -6.833 25.643 1.00 93.94 72 ALA A CA 1
ATOM 588 C C . ALA A 1 72 ? -5.968 -6.619 26.793 1.00 93.94 72 ALA A C 1
ATOM 590 O O . ALA A 1 72 ? -5.909 -7.345 27.783 1.00 93.94 72 ALA A O 1
ATOM 591 N N . GLU A 1 73 ? -6.885 -5.657 26.654 1.00 93.81 73 GLU A N 1
ATOM 592 C CA . GLU A 1 73 ? -7.966 -5.398 27.617 1.00 93.81 73 GLU A CA 1
ATOM 593 C C . GLU A 1 73 ? -9.120 -6.407 27.483 1.00 93.81 73 GLU A C 1
ATOM 595 O O . GLU A 1 73 ? -9.688 -6.836 28.486 1.00 93.81 73 GLU A O 1
ATOM 600 N N . HIS A 1 74 ? -9.423 -6.816 26.249 1.00 92.88 74 HIS A N 1
ATOM 601 C CA . HIS A 1 74 ? -10.537 -7.688 25.871 1.00 92.88 74 HIS A CA 1
ATOM 602 C C . HIS A 1 74 ? -10.051 -8.861 25.001 1.00 92.88 74 HIS A C 1
ATOM 604 O O . HIS A 1 74 ? -10.285 -8.890 23.783 1.00 92.88 74 HIS A O 1
ATOM 610 N N . PRO A 1 75 ? -9.339 -9.843 25.584 1.00 91.56 75 PRO A N 1
ATOM 611 C CA . PRO A 1 75 ? -8.795 -10.977 24.838 1.00 91.56 75 PRO A CA 1
ATOM 612 C C . PRO A 1 75 ? -9.876 -11.802 24.123 1.00 91.56 75 PRO A C 1
ATOM 614 O O . PRO A 1 75 ? -9.621 -12.362 23.056 1.00 91.56 75 PRO A O 1
ATOM 617 N N . GLU A 1 76 ? -11.097 -11.833 24.657 1.00 92.38 76 GLU A N 1
ATOM 618 C CA . GLU A 1 76 ? -12.255 -12.520 24.086 1.00 92.38 76 GLU A CA 1
ATOM 619 C C . GLU A 1 76 ? -12.728 -11.917 22.752 1.00 92.38 76 GLU A C 1
ATOM 621 O O . GLU A 1 76 ? -13.363 -12.601 21.948 1.00 92.38 76 GLU A O 1
ATOM 626 N N . TRP A 1 77 ? -12.384 -10.658 22.456 1.00 91.25 77 TRP A N 1
ATOM 627 C CA . TRP A 1 77 ? -12.772 -10.007 21.199 1.00 91.25 77 TRP A CA 1
ATOM 628 C C . TRP A 1 77 ? -11.898 -10.406 20.007 1.00 91.25 77 TRP A C 1
ATOM 630 O O . TRP A 1 77 ? -12.287 -10.244 18.841 1.00 91.25 77 TRP A O 1
ATOM 640 N N . LYS A 1 78 ? -10.726 -10.987 20.273 1.00 89.00 78 LYS A N 1
ATOM 641 C CA . LYS A 1 78 ? -9.756 -11.381 19.250 1.00 89.00 78 LYS A CA 1
ATOM 642 C C . LYS A 1 78 ? -10.324 -12.381 18.242 1.00 89.00 78 LYS A C 1
ATOM 644 O O . LYS A 1 78 ? -10.025 -12.273 17.049 1.00 89.00 78 LYS A O 1
ATOM 649 N N . ASP A 1 79 ? -11.202 -13.274 18.682 1.00 90.12 79 ASP A N 1
ATOM 650 C CA . ASP A 1 79 ? -11.797 -14.314 17.834 1.00 90.12 79 ASP A CA 1
ATOM 651 C C . ASP A 1 79 ? -13.123 -13.886 17.189 1.00 90.12 79 ASP A C 1
ATOM 653 O O . ASP A 1 79 ? -13.657 -14.582 16.323 1.00 90.12 79 ASP A O 1
ATOM 657 N N . LEU A 1 80 ? -13.636 -12.698 17.530 1.00 90.69 80 LEU A N 1
ATOM 658 C CA . LEU A 1 80 ? -14.874 -12.196 16.946 1.00 90.69 80 LEU A CA 1
ATOM 659 C C . LEU A 1 80 ? -14.730 -11.940 15.443 1.00 90.69 80 LEU A C 1
ATOM 661 O O . LEU A 1 80 ? -13.749 -11.358 14.955 1.00 90.69 80 LEU A O 1
ATOM 665 N N . SER A 1 81 ? -15.760 -12.344 14.704 1.00 87.81 81 SER A N 1
ATOM 666 C CA . SER A 1 81 ? -15.845 -12.119 13.267 1.00 87.81 81 SER A CA 1
ATOM 667 C C . SER A 1 81 ? -16.118 -10.650 12.953 1.00 87.81 81 SER A C 1
ATOM 669 O O . SER A 1 81 ? -16.951 -10.004 13.576 1.00 87.81 81 SER A O 1
ATOM 671 N N . THR A 1 82 ? -15.450 -10.142 11.919 1.00 87.94 82 THR A N 1
ATOM 672 C CA . THR A 1 82 ? -15.713 -8.809 11.339 1.00 87.94 82 THR A CA 1
ATOM 673 C C . THR A 1 82 ? -16.787 -8.847 10.247 1.00 87.94 82 THR A C 1
ATOM 675 O O . THR A 1 82 ? -17.064 -7.831 9.602 1.00 87.94 82 THR A O 1
ATOM 678 N N . SER A 1 83 ? -17.380 -10.021 9.999 1.00 78.31 83 SER A N 1
ATOM 679 C CA . SER A 1 83 ? -18.485 -10.181 9.054 1.00 78.31 83 SER A CA 1
ATOM 680 C C . SER A 1 83 ? -19.703 -9.409 9.565 1.00 78.31 83 SER A C 1
ATOM 682 O O . SER A 1 83 ? -20.116 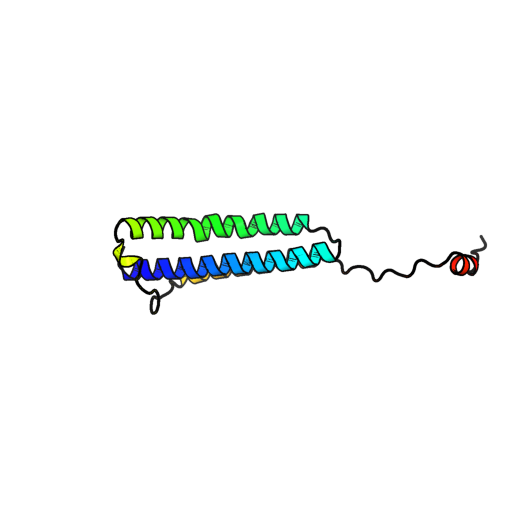-9.598 10.702 1.00 78.31 83 SER A O 1
ATOM 684 N N . GLY A 1 84 ? -20.240 -8.502 8.750 1.00 78.88 84 GLY A N 1
ATOM 685 C CA . GLY A 1 84 ? -21.344 -7.610 9.133 1.00 78.88 84 GLY A CA 1
ATOM 686 C C . GLY A 1 84 ? -20.926 -6.261 9.732 1.00 78.88 84 GLY A C 1
ATOM 687 O O . GLY A 1 84 ? -21.723 -5.330 9.703 1.00 78.88 84 GLY A O 1
ATOM 688 N N . ALA A 1 85 ? -19.675 -6.091 10.177 1.00 85.56 85 ALA A N 1
ATOM 689 C CA . ALA A 1 85 ? -19.209 -4.795 10.670 1.00 85.56 85 ALA A CA 1
ATOM 690 C C . ALA A 1 85 ? -19.140 -3.763 9.531 1.00 85.56 85 ALA A C 1
ATOM 692 O O . ALA A 1 85 ? -18.618 -4.051 8.446 1.00 85.56 85 ALA A O 1
ATOM 693 N N . GLY A 1 86 ? -19.654 -2.556 9.765 1.00 85.06 86 GLY A N 1
ATOM 694 C CA . GLY A 1 86 ? -19.510 -1.436 8.837 1.00 85.06 86 GLY A CA 1
ATOM 695 C C . GLY A 1 86 ? -18.046 -1.024 8.662 1.00 85.06 86 GLY A C 1
ATOM 696 O O . GLY A 1 86 ? -17.180 -1.382 9.454 1.00 85.06 86 GLY A O 1
ATOM 697 N N . VAL A 1 87 ? -17.755 -0.276 7.604 1.00 82.31 87 VAL A N 1
ATOM 698 C CA . VAL A 1 87 ? -16.486 0.452 7.493 1.00 82.31 87 VAL A CA 1
ATOM 699 C C . VAL A 1 87 ? -16.834 1.935 7.508 1.00 82.31 87 VAL A C 1
ATOM 701 O O . VAL A 1 87 ? -17.641 2.344 6.668 1.00 82.31 87 VAL A O 1
ATOM 704 N N . PRO A 1 88 ? -16.268 2.742 8.424 1.00 83.62 88 PRO A N 1
ATOM 705 C CA . PRO A 1 88 ? -16.509 4.178 8.444 1.00 83.62 88 PRO A CA 1
ATOM 706 C C . PRO A 1 88 ? -16.185 4.803 7.083 1.00 83.62 88 PRO A C 1
ATOM 708 O O . PRO A 1 88 ? -15.108 4.584 6.523 1.00 83.62 88 PRO A O 1
ATOM 711 N N . SER A 1 89 ? -17.115 5.586 6.534 1.00 81.81 89 SER A N 1
ATOM 712 C CA . SER A 1 89 ? -16.969 6.191 5.202 1.00 81.81 89 SER A CA 1
ATOM 713 C C . SER A 1 89 ? -15.771 7.144 5.117 1.00 81.81 89 SER A C 1
ATOM 715 O O . SER A 1 89 ? -15.103 7.216 4.085 1.00 81.81 89 SER A O 1
ATOM 717 N N . THR A 1 90 ? -15.455 7.829 6.217 1.00 85.06 90 THR A N 1
ATOM 718 C CA . THR A 1 90 ? -14.294 8.717 6.359 1.00 85.06 90 THR A CA 1
ATOM 719 C C . THR A 1 90 ? -12.976 7.955 6.235 1.00 85.06 90 THR A C 1
ATOM 721 O O . THR A 1 90 ? -12.112 8.339 5.445 1.00 85.06 90 THR A O 1
ATOM 724 N N . GLU A 1 91 ? -12.835 6.843 6.955 1.00 87.25 91 GLU A N 1
ATOM 725 C CA . GLU A 1 91 ? -11.644 5.992 6.909 1.00 87.25 91 GLU A CA 1
ATOM 726 C C . GLU A 1 91 ? -11.502 5.288 5.558 1.00 87.25 91 GLU A C 1
ATOM 728 O O . GLU A 1 91 ? -10.401 5.232 5.003 1.00 87.25 91 GLU A O 1
ATOM 733 N N . ALA A 1 92 ? -12.620 4.858 4.967 1.00 86.69 92 ALA A N 1
ATOM 734 C CA . ALA A 1 92 ? -12.638 4.330 3.611 1.00 86.69 92 ALA A CA 1
ATOM 735 C C . ALA A 1 92 ? -12.152 5.364 2.582 1.00 86.69 92 ALA A C 1
ATOM 737 O O . ALA A 1 92 ? -11.336 5.028 1.727 1.00 86.69 92 ALA A O 1
ATOM 738 N N . SER A 1 93 ? -12.608 6.617 2.673 1.00 87.62 93 SER A N 1
ATOM 739 C CA . SER A 1 93 ? -12.204 7.691 1.759 1.00 87.62 93 SER A CA 1
ATOM 740 C C . SER A 1 93 ? -10.708 8.005 1.860 1.00 87.62 93 SER A C 1
ATOM 742 O O . SER A 1 93 ? -10.007 7.978 0.846 1.00 87.62 93 SER A O 1
ATOM 744 N N . LYS A 1 94 ? -10.184 8.200 3.082 1.00 88.19 94 LYS A N 1
ATOM 745 C CA . LYS A 1 94 ? -8.747 8.444 3.323 1.00 88.19 94 LYS A CA 1
ATOM 746 C C . LYS A 1 94 ? -7.883 7.341 2.722 1.00 88.19 94 LYS A C 1
ATOM 748 O O . LYS A 1 94 ? -6.941 7.617 1.978 1.00 88.19 94 LYS A O 1
ATOM 753 N N . ARG A 1 95 ? -8.233 6.087 3.020 1.00 90.06 95 ARG A N 1
ATOM 754 C CA . ARG A 1 95 ? -7.545 4.911 2.489 1.00 90.06 95 ARG A CA 1
ATOM 755 C C . ARG A 1 95 ? -7.600 4.890 0.965 1.00 90.06 95 ARG A C 1
ATOM 757 O O . ARG A 1 95 ? -6.561 4.734 0.339 1.00 90.06 95 ARG A O 1
ATOM 764 N N . ASN A 1 96 ? -8.778 5.080 0.370 1.00 90.94 96 ASN A N 1
ATOM 765 C CA . ASN A 1 96 ? -8.952 5.032 -1.081 1.00 90.94 96 ASN A CA 1
ATOM 766 C C . ASN A 1 96 ? -8.114 6.106 -1.790 1.00 90.94 96 ASN A C 1
ATOM 768 O O . ASN A 1 96 ? -7.436 5.788 -2.763 1.00 90.94 96 ASN A O 1
ATOM 772 N N . ILE A 1 97 ? -8.097 7.344 -1.285 1.00 91.31 97 ILE A N 1
ATOM 773 C CA . ILE A 1 97 ? -7.276 8.430 -1.844 1.00 91.31 97 ILE A CA 1
ATOM 774 C C . ILE A 1 97 ? -5.787 8.073 -1.764 1.00 91.31 97 ILE A C 1
ATOM 776 O O . ILE A 1 97 ? -5.079 8.161 -2.768 1.00 91.31 97 ILE A O 1
ATOM 780 N N . ALA A 1 98 ? -5.315 7.616 -0.600 1.00 90.00 98 ALA A N 1
ATOM 781 C CA . ALA A 1 98 ? -3.919 7.225 -0.412 1.00 90.00 98 ALA A CA 1
ATOM 782 C C . ALA A 1 98 ? -3.520 6.044 -1.315 1.00 90.00 98 ALA A C 1
ATOM 784 O O . ALA A 1 98 ? -2.438 6.045 -1.908 1.00 90.00 98 ALA A O 1
ATOM 785 N N . THR A 1 99 ? -4.403 5.055 -1.472 1.00 91.00 99 THR A N 1
ATOM 786 C CA . THR A 1 99 ? -4.185 3.912 -2.362 1.00 91.00 99 THR A CA 1
ATOM 787 C C . THR A 1 99 ? -4.133 4.349 -3.822 1.00 91.00 99 THR A C 1
ATOM 789 O O . THR A 1 99 ? -3.181 3.996 -4.513 1.00 91.00 99 THR A O 1
ATOM 792 N N . VAL A 1 100 ? -5.094 5.150 -4.291 1.00 93.50 100 VAL A N 1
ATOM 793 C CA . VAL A 1 100 ? -5.112 5.652 -5.674 1.00 93.50 100 VAL A CA 1
ATOM 794 C C . VAL A 1 100 ? -3.860 6.477 -5.963 1.00 93.50 100 VAL A C 1
ATOM 796 O O . VAL A 1 100 ? -3.192 6.226 -6.964 1.00 93.50 100 VAL A O 1
ATOM 799 N N . GLY A 1 101 ? -3.487 7.394 -5.066 1.00 92.38 101 GLY A N 1
ATOM 800 C CA . GLY A 1 101 ? -2.264 8.185 -5.203 1.00 92.38 101 GLY A CA 1
ATOM 801 C C . GLY A 1 101 ? -1.007 7.316 -5.299 1.00 92.38 101 GLY A C 1
ATOM 802 O O . GLY A 1 101 ? -0.160 7.552 -6.159 1.00 92.38 101 GLY A O 1
ATOM 803 N N . SER A 1 102 ? -0.921 6.258 -4.487 1.00 90.94 102 SER A N 1
ATOM 804 C CA . SER A 1 102 ? 0.207 5.315 -4.516 1.00 90.94 102 SER A CA 1
ATOM 805 C C . SER A 1 102 ? 0.276 4.540 -5.835 1.00 90.94 102 SER A C 1
ATOM 807 O O . SER A 1 102 ? 1.345 4.429 -6.432 1.00 90.94 102 SER A O 1
ATOM 809 N N . VAL A 1 103 ? -0.864 4.044 -6.327 1.00 92.75 103 VAL A N 1
ATOM 810 C CA . VAL A 1 103 ? -0.948 3.325 -7.608 1.00 92.75 103 VAL A CA 1
ATOM 811 C C . VAL A 1 103 ? -0.546 4.237 -8.767 1.00 92.75 103 VAL A C 1
ATOM 813 O O . VAL A 1 103 ? 0.300 3.856 -9.576 1.00 92.75 103 VAL A O 1
ATOM 816 N N . VAL A 1 104 ? -1.090 5.456 -8.826 1.00 94.81 104 VAL A N 1
ATOM 817 C CA . VAL A 1 104 ? -0.755 6.439 -9.868 1.00 94.81 104 VAL A CA 1
ATOM 818 C C . VAL A 1 104 ? 0.737 6.774 -9.843 1.00 94.81 104 VAL A C 1
ATOM 820 O O . VAL A 1 104 ? 1.380 6.748 -10.891 1.00 94.81 104 VAL A O 1
ATOM 823 N N . ALA A 1 105 ? 1.314 7.027 -8.665 1.00 92.06 105 ALA A N 1
ATOM 824 C CA . ALA A 1 105 ? 2.736 7.330 -8.526 1.00 92.06 105 ALA A CA 1
ATOM 825 C C . ALA A 1 105 ? 3.633 6.177 -9.005 1.00 92.06 105 ALA A C 1
ATOM 827 O O . ALA A 1 105 ? 4.621 6.420 -9.7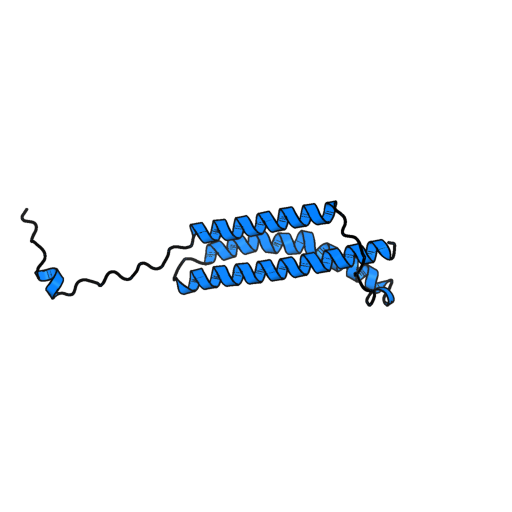06 1.00 92.06 105 ALA A O 1
ATOM 828 N N . LEU A 1 106 ? 3.283 4.928 -8.670 1.00 91.69 106 LEU A N 1
ATOM 829 C CA . LEU A 1 106 ? 4.011 3.735 -9.110 1.00 91.69 106 LEU A CA 1
ATOM 830 C C . LEU A 1 106 ? 3.963 3.572 -10.631 1.00 91.69 106 LEU A C 1
ATOM 832 O O . LEU A 1 106 ? 5.013 3.412 -11.254 1.00 91.69 106 LEU A O 1
ATOM 836 N N . PHE A 1 107 ? 2.775 3.650 -11.237 1.00 93.25 107 PHE A N 1
ATOM 837 C CA . PHE A 1 107 ? 2.628 3.503 -12.686 1.00 93.25 107 PHE A CA 1
ATOM 838 C C . PHE A 1 107 ? 3.281 4.645 -13.460 1.00 93.25 107 PHE A C 1
ATOM 840 O O . PHE A 1 107 ? 3.953 4.384 -14.455 1.00 93.25 107 PHE A O 1
ATOM 847 N N . LEU A 1 108 ? 3.145 5.891 -12.998 1.00 92.81 108 LEU A N 1
ATOM 848 C CA . LEU A 1 108 ? 3.793 7.037 -13.634 1.00 92.81 108 LEU A CA 1
ATOM 849 C C . LEU A 1 108 ? 5.319 6.906 -13.569 1.00 92.81 108 LEU A C 1
ATOM 851 O O . LEU A 1 108 ? 6.001 7.070 -14.577 1.00 92.81 108 LEU A O 1
ATOM 855 N N . SER A 1 109 ? 5.853 6.539 -12.400 1.00 90.31 109 SER A N 1
ATOM 856 C CA . SER A 1 109 ? 7.289 6.288 -12.229 1.00 90.31 109 SER A CA 1
ATOM 857 C C . SER A 1 109 ? 7.768 5.164 -13.142 1.00 90.31 109 SER A C 1
ATOM 859 O O . SER A 1 109 ? 8.780 5.309 -13.820 1.00 90.31 109 SER A O 1
ATOM 861 N N . PHE A 1 110 ? 7.027 4.057 -13.205 1.00 91.56 110 PHE A N 1
ATOM 862 C CA . PHE A 1 110 ? 7.348 2.951 -14.098 1.00 91.56 110 PHE A CA 1
ATOM 863 C C . PHE A 1 110 ? 7.334 3.382 -15.567 1.00 91.56 110 PHE A C 1
ATOM 865 O O . PHE A 1 110 ? 8.298 3.108 -16.270 1.00 91.56 110 PHE A O 1
ATOM 872 N N . ALA A 1 111 ? 6.303 4.095 -16.024 1.00 89.94 111 ALA A N 1
ATOM 873 C CA . ALA A 1 111 ? 6.181 4.544 -17.410 1.00 89.94 111 ALA A CA 1
ATOM 874 C C . ALA A 1 111 ? 7.341 5.458 -17.843 1.00 89.94 111 ALA A C 1
ATOM 876 O O . ALA A 1 111 ? 7.800 5.376 -18.978 1.00 89.94 111 ALA A O 1
ATOM 877 N N . LEU A 1 112 ? 7.849 6.296 -16.934 1.00 89.75 112 LEU A N 1
ATOM 878 C CA . LEU A 1 112 ? 9.004 7.159 -17.199 1.00 89.75 112 LEU A CA 1
ATOM 879 C C . LEU A 1 112 ? 10.336 6.390 -17.245 1.00 89.75 112 LEU A C 1
ATOM 881 O O . LEU A 1 112 ? 11.271 6.809 -17.929 1.00 89.75 112 LEU A O 1
ATOM 885 N N . LEU A 1 113 ? 10.443 5.286 -16.502 1.00 87.19 113 LEU A N 1
ATOM 886 C CA . LEU A 1 113 ? 11.669 4.488 -16.387 1.00 87.19 113 LEU A CA 1
ATOM 887 C C . LEU A 1 113 ? 11.737 3.346 -17.397 1.00 87.19 113 LEU A C 1
ATOM 889 O O . LEU A 1 113 ? 12.829 2.934 -17.793 1.00 87.19 113 LEU A O 1
ATOM 893 N N . TYR A 1 114 ? 10.585 2.812 -17.784 1.00 86.81 114 TYR A N 1
ATOM 894 C CA . TYR A 1 114 ? 10.493 1.683 -18.680 1.00 86.81 114 TYR A CA 1
ATOM 895 C C . TYR A 1 114 ? 10.856 2.121 -20.096 1.00 86.81 114 TYR A C 1
ATOM 897 O O . TYR A 1 114 ? 10.108 2.825 -20.772 1.00 86.81 114 TYR A O 1
ATOM 905 N N . ARG A 1 115 ? 12.017 1.666 -20.566 1.00 80.81 115 ARG A N 1
ATOM 906 C CA . ARG A 1 115 ? 12.370 1.680 -21.982 1.00 80.81 115 ARG A CA 1
ATOM 907 C C . ARG A 1 115 ? 12.348 0.235 -22.464 1.00 80.81 115 ARG A C 1
ATOM 909 O O . ARG A 1 115 ? 13.097 -0.574 -21.919 1.00 80.81 115 ARG A O 1
ATOM 916 N N . PRO A 1 116 ? 11.495 -0.140 -23.428 1.00 69.06 116 PRO A N 1
ATOM 917 C CA . PRO A 1 116 ? 11.535 -1.497 -23.952 1.00 69.06 116 PRO A CA 1
ATOM 918 C C . PRO A 1 116 ? 12.946 -1.771 -24.474 1.00 69.06 116 PRO A C 1
ATOM 920 O O . PRO A 1 116 ? 13.556 -0.889 -25.093 1.00 69.06 116 PRO A O 1
ATOM 923 N N . ALA A 1 117 ? 13.477 -2.962 -24.180 1.00 64.94 117 ALA A N 1
ATOM 924 C CA . ALA A 1 117 ? 14.765 -3.372 -24.715 1.00 64.94 117 ALA A CA 1
ATOM 925 C C . ALA A 1 117 ? 14.744 -3.122 -26.226 1.00 64.94 117 ALA A C 1
ATOM 927 O O . ALA A 1 117 ? 13.826 -3.567 -26.922 1.00 64.94 117 ALA A O 1
ATOM 928 N N . LYS A 1 118 ? 15.714 -2.350 -26.733 1.00 63.00 118 LYS A N 1
ATOM 929 C CA . LYS A 1 118 ? 15.853 -2.203 -28.180 1.00 63.00 118 LYS A CA 1
ATOM 930 C C . LYS A 1 118 ? 16.004 -3.621 -28.714 1.00 63.00 118 LYS A C 1
ATOM 932 O O . LYS A 1 118 ? 16.898 -4.333 -28.260 1.00 63.00 118 LYS A O 1
ATOM 937 N N . VAL A 1 119 ? 15.132 -4.031 -29.639 1.00 59.59 119 VAL A N 1
ATOM 938 C CA . VAL A 1 119 ? 15.411 -5.190 -30.492 1.00 59.59 119 VAL A CA 1
ATOM 939 C C . VAL A 1 119 ? 16.828 -4.952 -30.979 1.00 59.59 119 VAL A C 1
ATOM 941 O O . VAL A 1 119 ? 17.066 -3.907 -31.589 1.00 59.59 119 VAL A O 1
ATOM 944 N N . TYR A 1 120 ? 17.777 -5.806 -30.583 1.00 53.50 120 TYR A N 1
ATOM 945 C CA . TYR A 1 120 ? 19.169 -5.643 -30.977 1.00 53.50 120 TYR A CA 1
ATOM 946 C C . TYR A 1 120 ? 19.160 -5.515 -32.496 1.00 53.50 120 TYR A C 1
ATOM 948 O O . TYR A 1 120 ? 18.888 -6.489 -33.198 1.00 53.50 120 TYR A O 1
ATOM 956 N N . GLN A 1 121 ? 19.370 -4.300 -33.011 1.00 57.81 121 GLN A N 1
ATOM 957 C CA . GLN A 1 121 ? 19.627 -4.142 -34.429 1.00 57.81 121 GLN A CA 1
ATOM 958 C C . GLN A 1 121 ? 20.880 -4.967 -34.660 1.00 57.81 121 GLN A C 1
ATOM 960 O O . GLN A 1 121 ? 21.895 -4.734 -33.998 1.00 57.81 121 GLN A O 1
ATOM 965 N N . LYS A 1 122 ? 20.756 -5.997 -35.503 1.00 65.56 122 LYS A N 1
ATOM 966 C CA . LYS A 1 122 ? 21.869 -6.859 -35.882 1.00 65.56 122 LYS A CA 1
ATOM 967 C C . LYS A 1 122 ? 23.041 -5.937 -36.207 1.00 65.56 122 LYS A C 1
ATOM 969 O O . LYS A 1 122 ? 22.919 -5.095 -37.094 1.00 65.56 122 LYS A O 1
ATOM 974 N N . VAL A 1 123 ? 24.124 -6.045 -35.437 1.00 70.81 123 VAL A N 1
ATOM 975 C CA . VAL A 1 123 ? 25.343 -5.290 -35.729 1.00 70.81 123 VAL A CA 1
ATOM 976 C C . VAL A 1 123 ? 25.764 -5.712 -37.137 1.00 70.81 123 VAL A C 1
ATOM 978 O O . VAL A 1 123 ? 25.895 -6.921 -37.357 1.00 70.81 123 VAL A O 1
ATOM 981 N N . PRO A 1 124 ? 25.911 -4.773 -38.092 1.00 73.81 124 PRO A N 1
ATOM 982 C CA . PRO A 1 124 ? 26.316 -5.132 -39.437 1.00 73.81 124 PRO A CA 1
ATOM 983 C C . PRO A 1 124 ? 27.639 -5.893 -39.390 1.00 73.81 124 PRO A C 1
ATOM 985 O O . PRO A 1 124 ? 28.580 -5.488 -38.705 1.00 73.81 124 PRO A O 1
ATOM 988 N N . THR A 1 125 ? 27.698 -7.022 -40.085 1.00 80.62 125 THR A N 1
ATOM 989 C CA . THR A 1 125 ? 28.917 -7.838 -40.173 1.00 80.62 125 THR A CA 1
ATOM 990 C C . THR A 1 125 ? 29.997 -7.040 -40.912 1.00 80.62 125 THR A C 1
ATOM 992 O O . THR A 1 125 ? 29.673 -6.147 -41.694 1.00 80.62 125 THR A O 1
ATOM 995 N N . ALA A 1 126 ? 31.282 -7.351 -40.711 1.00 80.00 126 ALA A N 1
ATOM 996 C CA . ALA A 1 126 ? 32.378 -6.665 -41.410 1.00 80.00 126 ALA A CA 1
ATOM 997 C C . ALA A 1 126 ? 32.174 -6.612 -42.942 1.00 80.00 126 ALA A C 1
ATOM 999 O O . ALA A 1 126 ? 32.476 -5.600 -43.574 1.00 80.00 126 ALA A O 1
ATOM 1000 N N . ASP A 1 127 ? 31.576 -7.659 -43.517 1.00 80.56 127 ASP A N 1
ATOM 1001 C CA . ASP A 1 127 ? 31.219 -7.724 -44.937 1.00 80.56 127 ASP A CA 1
ATOM 1002 C C . ASP A 1 127 ? 30.086 -6.758 -45.319 1.00 80.56 127 ASP A C 1
ATOM 1004 O O . ASP A 1 127 ? 30.131 -6.133 -46.376 1.00 80.56 127 ASP A O 1
ATOM 1008 N N . GLU A 1 128 ? 29.089 -6.576 -44.448 1.00 80.31 128 GLU A N 1
ATOM 1009 C CA . GLU A 1 128 ? 27.986 -5.627 -44.652 1.00 80.31 128 GLU A CA 1
ATOM 1010 C C . GLU A 1 128 ? 28.491 -4.174 -44.556 1.00 80.31 128 GLU A C 1
ATOM 1012 O O . GLU A 1 128 ? 28.054 -3.326 -45.330 1.00 80.31 128 GLU A O 1
ATOM 1017 N N . LEU A 1 129 ? 29.470 -3.893 -43.683 1.00 80.00 129 LEU A N 1
ATOM 1018 C CA . LEU A 1 129 ? 30.120 -2.577 -43.577 1.00 80.00 129 LEU A CA 1
ATOM 1019 C C . LEU A 1 129 ? 30.974 -2.236 -44.805 1.00 80.00 129 LEU A C 1
ATOM 1021 O O . LEU A 1 129 ? 31.019 -1.082 -45.227 1.00 80.00 129 LEU A O 1
ATOM 1025 N N . LYS A 1 130 ? 31.640 -3.235 -45.396 1.00 79.38 130 LYS A N 1
ATOM 1026 C CA . LYS A 1 130 ? 32.484 -3.061 -46.589 1.00 79.38 130 LYS A CA 1
ATOM 1027 C C . LYS A 1 130 ? 31.676 -2.696 -47.839 1.00 79.38 130 LYS A C 1
ATOM 1029 O O . LYS A 1 130 ? 32.214 -2.058 -48.741 1.00 79.38 130 LYS A O 1
ATOM 1034 N N . ASN A 1 131 ? 30.402 -3.084 -47.873 1.00 81.56 131 ASN A N 1
ATOM 1035 C CA . ASN A 1 131 ? 29.488 -2.850 -48.990 1.00 81.56 131 ASN A CA 1
ATOM 1036 C C . ASN A 1 131 ? 28.683 -1.543 -48.8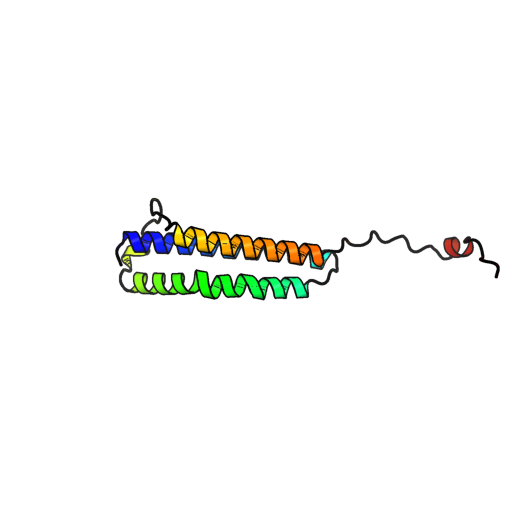66 1.00 81.56 131 ASN A C 1
ATOM 1038 O O . ASN A 1 131 ? 27.838 -1.271 -49.718 1.00 81.56 131 ASN A O 1
ATOM 1042 N N . LEU A 1 132 ? 28.916 -0.732 -47.827 1.00 81.44 132 LEU A N 1
ATOM 1043 C CA . LEU A 1 132 ? 28.264 0.570 -47.696 1.00 81.44 132 LEU A CA 1
ATOM 1044 C C . LEU A 1 132 ? 28.832 1.572 -48.719 1.00 81.44 132 LEU A C 1
ATOM 1046 O O . LEU A 1 132 ? 30.044 1.581 -48.959 1.00 81.44 132 LEU A O 1
ATOM 1050 N N . PRO A 1 133 ? 27.983 2.433 -49.318 1.00 82.38 133 PRO A N 1
ATOM 1051 C CA . PRO A 1 133 ? 28.440 3.461 -50.243 1.00 82.38 133 PRO A CA 1
ATOM 1052 C C . PRO A 1 133 ? 29.433 4.383 -49.531 1.00 82.38 133 PRO A C 1
ATOM 1054 O O . PRO A 1 133 ? 29.142 4.929 -48.465 1.00 82.38 133 PRO A O 1
ATOM 1057 N N . LYS A 1 134 ? 30.628 4.534 -50.109 1.00 79.06 134 LYS A N 1
ATOM 1058 C CA . LYS A 1 134 ? 31.627 5.469 -49.592 1.00 79.06 134 LYS A CA 1
ATOM 1059 C C . LYS A 1 134 ? 31.133 6.886 -49.841 1.00 79.06 134 LYS A C 1
ATOM 1061 O O . LYS A 1 134 ? 30.771 7.228 -50.962 1.00 79.06 134 LYS A O 1
ATOM 1066 N N . ILE A 1 135 ? 31.115 7.687 -48.784 1.00 77.31 135 ILE A N 1
ATOM 1067 C CA . ILE A 1 135 ? 30.843 9.116 -48.883 1.00 77.31 135 ILE A CA 1
ATOM 1068 C C . ILE A 1 135 ? 32.125 9.743 -49.438 1.00 77.31 135 ILE A C 1
ATOM 1070 O O . ILE A 1 135 ? 33.154 9.738 -48.761 1.00 77.31 135 ILE A O 1
ATOM 1074 N N . GLU A 1 136 ? 32.096 10.168 -50.697 1.00 71.38 136 GLU A N 1
ATOM 1075 C CA . GLU A 1 136 ? 33.169 10.969 -51.290 1.00 71.38 136 GLU A CA 1
ATOM 1076 C C . GLU A 1 136 ? 33.035 12.403 -50.754 1.00 71.38 136 GLU A C 1
ATOM 1078 O O . GLU A 1 136 ? 31.952 12.986 -50.826 1.00 71.38 136 GLU A O 1
ATOM 1083 N N . ASN A 1 137 ? 34.109 12.919 -50.146 1.00 59.94 137 ASN A N 1
ATOM 1084 C CA . ASN A 1 137 ? 34.220 14.312 -49.693 1.00 59.94 137 ASN A CA 1
ATOM 1085 C C . ASN A 1 137 ? 34.735 15.203 -50.821 1.00 59.94 137 ASN A C 1
ATOM 1087 O O . ASN A 1 137 ? 35.683 14.756 -51.508 1.00 59.94 137 ASN A O 1
#

Radius of gyration: 25.13 Å; chains: 1; bounding box: 56×29×79 Å

Foldseek 3Di:
DDLLVLLLLVVLLVVLVVLLVVLVVVLVVLLVLCVVQVWDSVVLVVLCCVQSVCSCVPLRVVSVVVSVVVCVVPVVSPPDDSVPRDHPPVSVVVSVVSSVVSVVSNVVSSVVGDDGRPPPPPDQDPVSVVPDDDDDD